Protein AF-A0A533X2H0-F1 (afdb_monomer_lite)

Radius of gyration: 14.86 Å; chains: 1; bounding box: 30×25×42 Å

Sequence (101 aa):
KDSKGTVVIVGPDAPVGKKISGILRARADVFRGALRPYTSTVNQELVDVLASSIKLHLVLAGNSEGAEPDAARLHNSILNLTAGVALERNEAIFYVDEARK

Secondary structure (DSSP, 8-state):
---EEEEEEEPPPPP-STT--HHHHHHHHHHHHHHHHHHHHHHHHHHHTT--EEEEEEEE-S-TT-PPP-HHHHHHHHHHHHTTGGGG----EEESSS---

Foldseek 3Di:
DAAAAEAEAEADAQAADDDDDPVVNVVSCVRLVVVVVVQVVVQCCCCPVVVYLYHAAYEYFDDPVRHDGDPVQSVVVVCCRRVCVCSPPPHRYHYRPDDDD

Structure (mmCIF, N/CA/C/O backbone):
data_AF-A0A533X2H0-F1
#
_entry.id   AF-A0A533X2H0-F1
#
loop_
_atom_site.group_PDB
_atom_site.id
_atom_site.type_symbol
_atom_site.label_atom_id
_atom_site.label_alt_id
_atom_site.label_comp_id
_atom_site.label_asym_id
_atom_site.label_entity_id
_atom_site.label_seq_id
_atom_site.pdbx_PDB_ins_code
_atom_site.Cartn_x
_atom_site.Cartn_y
_atom_site.Cartn_z
_atom_site.occupancy
_atom_site.B_iso_or_equiv
_atom_site.auth_seq_id
_atom_site.auth_comp_id
_atom_site.auth_asym_id
_atom_site.auth_atom_id
_atom_site.pdbx_PDB_model_num
ATOM 1 N N . LYS A 1 1 ? -12.415 2.616 20.316 1.00 65.88 1 LYS A N 1
ATOM 2 C CA . LYS A 1 1 ? -11.834 1.487 21.072 1.00 65.88 1 LYS A CA 1
ATOM 3 C C . LYS A 1 1 ? -12.435 0.203 20.516 1.00 65.88 1 LYS A C 1
ATOM 5 O O . LYS A 1 1 ? -13.636 0.206 20.279 1.00 65.88 1 LYS A O 1
ATOM 10 N N . ASP A 1 2 ? -11.614 -0.797 20.195 1.00 79.44 2 ASP A N 1
ATOM 11 C CA . ASP A 1 2 ? -12.018 -2.127 19.683 1.00 79.44 2 ASP A CA 1
ATOM 12 C C . ASP A 1 2 ? -12.615 -2.187 18.263 1.00 79.44 2 ASP A C 1
ATOM 14 O O . ASP A 1 2 ? -13.089 -3.235 17.818 1.00 79.44 2 ASP A O 1
ATOM 18 N N . SER A 1 3 ? -12.550 -1.089 17.503 1.00 87.56 3 SER A N 1
ATOM 19 C CA . SER A 1 3 ? -12.890 -1.096 16.078 1.00 87.56 3 SER A CA 1
ATOM 20 C C . SER A 1 3 ? -11.960 -2.047 15.323 1.00 87.56 3 SER A C 1
ATOM 22 O O . SER A 1 3 ? -10.742 -1.994 15.500 1.00 87.56 3 SER A O 1
ATOM 24 N N . LYS A 1 4 ? -12.527 -2.893 14.462 1.00 89.19 4 LYS A N 1
ATOM 25 C CA . LYS A 1 4 ? -11.791 -3.838 13.612 1.00 89.19 4 LYS A CA 1
ATOM 26 C C . LYS A 1 4 ? -11.900 -3.404 12.162 1.00 89.19 4 LYS A C 1
ATOM 28 O O . LYS A 1 4 ? -12.949 -2.919 11.743 1.00 89.19 4 LYS A O 1
ATOM 33 N N . GLY A 1 5 ? -10.839 -3.601 11.395 1.00 88.88 5 GLY A N 1
ATOM 34 C CA . GLY A 1 5 ? -10.879 -3.295 9.975 1.00 88.88 5 GLY A CA 1
ATOM 35 C C . GLY A 1 5 ? -9.527 -3.401 9.302 1.00 88.88 5 GLY A C 1
ATOM 36 O O . GLY A 1 5 ? -8.493 -3.607 9.936 1.00 88.88 5 GLY A O 1
ATOM 37 N N . THR A 1 6 ? -9.559 -3.217 7.994 1.00 90.75 6 THR A N 1
ATOM 38 C CA . THR A 1 6 ? -8.384 -3.263 7.139 1.00 90.75 6 THR A CA 1
ATOM 39 C C . THR A 1 6 ? -8.445 -2.071 6.204 1.00 90.75 6 THR A C 1
ATOM 41 O O . THR A 1 6 ? -9.460 -1.838 5.551 1.00 90.75 6 THR A O 1
ATOM 44 N N . VAL A 1 7 ? -7.351 -1.323 6.133 1.00 92.62 7 VAL A N 1
ATOM 45 C CA . VAL A 1 7 ? -7.136 -0.280 5.134 1.00 92.62 7 VAL A CA 1
ATOM 46 C C . VAL A 1 7 ? -6.000 -0.747 4.239 1.00 92.62 7 VAL A C 1
ATOM 48 O O . VAL A 1 7 ? -4.988 -1.239 4.731 1.00 92.62 7 VAL A O 1
ATOM 51 N N . VAL A 1 8 ? -6.158 -0.614 2.926 1.00 93.88 8 VAL A N 1
ATOM 52 C CA . VAL A 1 8 ? -5.122 -0.989 1.960 1.00 93.88 8 VAL A CA 1
ATOM 53 C C . VAL A 1 8 ? -4.769 0.231 1.124 1.00 93.88 8 VAL A C 1
ATOM 55 O O . VAL A 1 8 ? -5.636 0.819 0.483 1.00 93.88 8 VAL A O 1
ATOM 58 N N . ILE A 1 9 ? -3.491 0.596 1.120 1.00 95.62 9 ILE A N 1
ATOM 59 C CA . ILE A 1 9 ? -2.919 1.566 0.190 1.00 95.62 9 ILE A CA 1
ATOM 60 C C . ILE A 1 9 ? -2.236 0.789 -0.924 1.00 95.62 9 ILE A C 1
ATOM 62 O O . ILE A 1 9 ? -1.326 -0.001 -0.674 1.00 95.62 9 ILE A O 1
ATOM 66 N N . VAL A 1 10 ? -2.648 1.050 -2.160 1.00 94.25 10 VAL A N 1
ATOM 67 C CA . VAL A 1 10 ? -1.907 0.625 -3.347 1.00 94.25 10 VAL A CA 1
ATOM 68 C C . VAL A 1 10 ? -0.928 1.743 -3.677 1.00 94.25 10 VAL A C 1
ATOM 70 O O . VAL A 1 10 ? -1.337 2.864 -3.977 1.00 94.25 10 VAL A O 1
ATOM 73 N N . GLY A 1 11 ? 0.366 1.469 -3.521 1.00 91.75 11 GLY A N 1
ATOM 74 C CA . GLY A 1 11 ? 1.402 2.451 -3.814 1.00 91.75 11 GLY A CA 1
ATOM 75 C C . GLY A 1 11 ? 1.567 2.691 -5.317 1.00 91.75 11 GLY A C 1
ATOM 76 O O . GLY A 1 11 ? 1.021 1.945 -6.129 1.00 91.75 11 GLY A O 1
ATOM 77 N N . PRO A 1 12 ? 2.323 3.732 -5.699 1.00 90.44 12 PRO A N 1
ATOM 78 C CA . PRO A 1 12 ? 2.485 4.111 -7.096 1.00 90.44 12 PRO A CA 1
ATOM 79 C C . PRO A 1 12 ? 3.223 3.027 -7.885 1.00 90.44 12 PRO A C 1
ATOM 81 O O . PRO A 1 12 ? 4.053 2.296 -7.326 1.00 90.44 12 PRO A O 1
ATOM 84 N N . ASP A 1 13 ? 2.968 2.989 -9.190 1.00 84.88 13 ASP A N 1
ATOM 85 C CA . ASP A 1 13 ? 3.585 2.038 -10.110 1.00 84.88 13 ASP A CA 1
ATOM 86 C C . ASP A 1 13 ? 5.114 2.073 -10.020 1.00 84.88 13 ASP A C 1
ATOM 88 O O . ASP A 1 13 ? 5.744 3.135 -9.926 1.00 84.88 13 ASP A O 1
ATOM 92 N N . ALA A 1 14 ? 5.725 0.888 -10.050 1.00 87.00 14 ALA A N 1
ATOM 93 C CA . ALA A 1 14 ? 7.155 0.804 -10.286 1.00 87.00 14 ALA A CA 1
ATOM 94 C C . ALA A 1 14 ? 7.434 1.214 -11.743 1.00 87.00 14 ALA A C 1
ATOM 96 O O . ALA A 1 14 ? 6.672 0.849 -12.638 1.00 87.00 14 ALA A O 1
ATOM 97 N N . PRO A 1 15 ? 8.520 1.947 -12.019 1.00 87.12 15 PRO A N 1
ATOM 98 C CA . PRO A 1 15 ? 8.910 2.222 -13.391 1.00 87.12 15 PRO A CA 1
ATOM 99 C C . PRO A 1 15 ? 9.260 0.920 -14.124 1.00 87.12 15 PRO A C 1
ATOM 101 O O . PRO A 1 15 ? 10.016 0.107 -13.593 1.00 87.12 15 PRO A O 1
ATOM 104 N N . VAL A 1 16 ? 8.769 0.756 -15.355 1.00 89.31 16 VAL A N 1
ATOM 105 C CA . VAL A 1 16 ? 8.932 -0.480 -16.136 1.00 89.31 16 VAL A CA 1
ATOM 106 C C . VAL A 1 16 ? 9.819 -0.277 -17.367 1.00 89.31 16 VAL A C 1
ATOM 108 O O . VAL A 1 16 ? 9.790 0.769 -18.019 1.00 89.31 16 VAL A O 1
ATOM 111 N N . GLY A 1 17 ? 10.609 -1.300 -17.700 1.00 84.19 17 GLY A N 1
ATOM 112 C CA . GLY A 1 17 ? 11.389 -1.389 -18.931 1.00 84.19 17 GLY A CA 1
ATOM 113 C C . GLY A 1 17 ? 12.890 -1.134 -18.763 1.00 84.19 17 GLY A C 1
ATOM 114 O O . GLY A 1 17 ? 13.380 -0.633 -17.758 1.00 84.19 17 GLY A O 1
ATOM 115 N N . LYS A 1 18 ? 13.665 -1.467 -19.804 1.00 72.50 18 LYS A N 1
ATOM 116 C CA . LYS A 1 18 ? 15.143 -1.419 -19.765 1.00 72.50 18 LYS A CA 1
ATOM 117 C C . LYS A 1 18 ? 15.739 -0.005 -19.838 1.00 72.50 18 LYS A C 1
ATOM 119 O O . LYS A 1 18 ? 16.920 0.170 -19.557 1.00 72.50 18 LYS A O 1
ATOM 124 N N . LYS A 1 19 ? 14.958 0.998 -20.261 1.00 78.50 19 LYS A N 1
ATOM 125 C CA . LYS A 1 19 ? 15.404 2.389 -20.478 1.00 78.50 19 LYS A CA 1
ATOM 126 C C . LYS A 1 19 ? 14.497 3.386 -19.754 1.00 78.50 19 LYS A C 1
ATOM 128 O O . LYS A 1 19 ? 13.881 4.248 -20.372 1.00 78.50 19 LYS A O 1
ATOM 133 N N . ILE A 1 20 ? 14.408 3.255 -18.437 1.00 77.88 20 ILE A N 1
ATOM 134 C CA . ILE A 1 20 ? 13.701 4.220 -17.593 1.00 77.88 20 ILE A CA 1
ATOM 135 C C . ILE A 1 20 ? 14.625 5.418 -17.331 1.00 77.88 20 ILE A C 1
ATOM 137 O O . ILE A 1 20 ? 15.800 5.243 -17.007 1.00 77.88 20 ILE A O 1
ATOM 141 N N . SER A 1 21 ? 14.100 6.643 -17.429 1.00 85.31 21 SER A N 1
ATOM 142 C CA . SER A 1 21 ? 14.829 7.842 -16.990 1.00 85.31 21 SER A CA 1
ATOM 143 C C . SER A 1 21 ? 15.200 7.738 -15.506 1.00 85.31 21 SER A C 1
ATOM 145 O O . SER A 1 21 ? 14.332 7.488 -14.667 1.00 85.31 21 SER A O 1
ATOM 147 N N . GLY A 1 22 ? 16.467 7.994 -15.161 1.00 85.81 22 GLY A N 1
ATOM 148 C CA . GLY A 1 22 ? 16.936 7.946 -13.770 1.00 85.81 22 GLY A CA 1
ATOM 149 C C . GLY A 1 22 ? 16.141 8.860 -12.829 1.00 85.81 22 GLY A C 1
ATOM 150 O O . GLY A 1 22 ? 15.893 8.497 -11.684 1.00 85.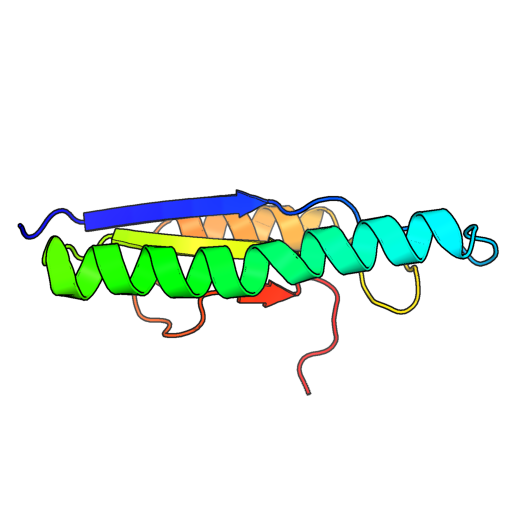81 22 GLY A O 1
ATOM 151 N N . ILE A 1 23 ? 15.650 10.000 -13.330 1.00 89.31 23 ILE A N 1
ATOM 152 C CA . ILE A 1 23 ? 14.808 10.930 -12.560 1.00 89.31 23 ILE A CA 1
ATOM 153 C C . ILE A 1 23 ? 13.428 10.327 -12.280 1.00 89.31 23 ILE A C 1
ATOM 155 O O . ILE A 1 23 ? 12.920 10.452 -11.167 1.00 89.31 23 ILE A O 1
ATOM 159 N N . LEU A 1 24 ? 12.812 9.674 -13.272 1.00 87.56 24 LEU A N 1
ATOM 160 C CA . LEU A 1 24 ? 11.506 9.031 -13.095 1.00 87.56 24 LEU A CA 1
ATOM 161 C C . LEU A 1 24 ? 11.603 7.910 -12.060 1.00 87.56 24 LEU A C 1
ATOM 163 O O . LEU A 1 24 ? 10.769 7.822 -11.161 1.00 87.56 24 LEU A O 1
ATOM 167 N N . ARG A 1 25 ? 12.672 7.115 -12.148 1.00 86.19 25 ARG A N 1
ATOM 168 C CA . ARG A 1 25 ? 12.962 6.057 -11.187 1.0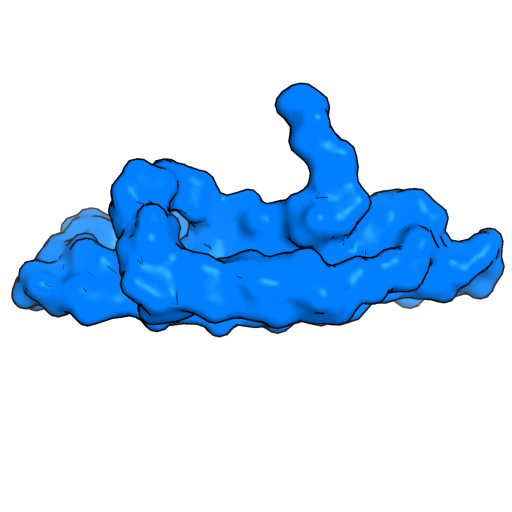0 86.19 25 ARG A CA 1
ATOM 169 C C . ARG A 1 25 ? 13.175 6.595 -9.778 1.00 86.19 25 ARG A C 1
ATOM 171 O O . ARG A 1 25 ? 12.496 6.152 -8.862 1.00 86.19 25 ARG A O 1
ATOM 178 N N . ALA A 1 26 ? 14.012 7.619 -9.625 1.00 89.00 26 ALA A N 1
ATOM 179 C CA . ALA A 1 26 ? 14.240 8.256 -8.333 1.00 89.00 26 ALA A CA 1
ATOM 180 C C . ALA A 1 26 ? 12.944 8.809 -7.717 1.00 89.00 26 ALA A C 1
ATOM 182 O O . ALA A 1 26 ? 12.714 8.645 -6.524 1.00 89.00 26 ALA A O 1
ATOM 183 N N . ARG A 1 27 ? 12.063 9.428 -8.515 1.00 91.25 27 ARG A N 1
ATOM 184 C CA . ARG A 1 27 ? 10.765 9.928 -8.026 1.00 91.25 27 ARG A CA 1
ATOM 185 C C . ARG A 1 27 ? 9.859 8.801 -7.537 1.00 91.25 27 ARG A C 1
ATOM 187 O O . ARG A 1 27 ? 9.270 8.933 -6.465 1.00 91.25 27 ARG A O 1
ATOM 194 N N . ALA A 1 28 ? 9.764 7.709 -8.295 1.00 89.75 28 ALA A N 1
ATOM 195 C CA . ALA A 1 28 ? 8.987 6.544 -7.887 1.00 89.75 28 ALA A CA 1
ATOM 196 C C . ALA A 1 28 ? 9.558 5.922 -6.604 1.00 89.75 28 ALA A C 1
ATOM 198 O O . ALA A 1 28 ? 8.811 5.689 -5.657 1.00 89.75 28 ALA A O 1
ATOM 199 N N . ASP A 1 29 ? 10.877 5.745 -6.523 1.00 89.44 29 ASP A N 1
ATOM 200 C CA . ASP A 1 29 ? 11.552 5.172 -5.354 1.00 89.44 29 ASP A CA 1
ATOM 201 C C . ASP A 1 29 ? 11.387 6.045 -4.103 1.00 89.44 29 ASP A C 1
ATOM 203 O O . ASP A 1 29 ? 11.134 5.523 -3.015 1.00 89.44 29 ASP A O 1
ATOM 207 N N . VAL A 1 30 ? 11.462 7.373 -4.244 1.00 93.94 30 VAL A N 1
ATOM 208 C CA . VAL A 1 30 ? 11.214 8.317 -3.143 1.00 93.94 30 VAL A CA 1
ATOM 209 C C . VAL A 1 30 ? 9.768 8.223 -2.665 1.00 93.94 30 VAL A C 1
ATOM 211 O O . VAL A 1 30 ? 9.536 8.120 -1.461 1.00 93.94 30 VAL A O 1
ATOM 214 N N . PHE A 1 31 ? 8.788 8.209 -3.574 1.00 94.12 31 PHE A N 1
ATOM 215 C CA . PHE A 1 31 ? 7.381 8.151 -3.178 1.00 94.12 31 PHE A CA 1
ATOM 216 C C . PHE A 1 31 ? 7.026 6.799 -2.536 1.00 94.12 31 PHE A C 1
ATOM 218 O O . PHE A 1 31 ? 6.496 6.759 -1.424 1.00 94.12 31 PHE A O 1
ATOM 225 N N . ARG A 1 32 ? 7.413 5.682 -3.166 1.00 93.56 32 ARG A N 1
ATOM 226 C CA . ARG A 1 32 ? 7.286 4.332 -2.581 1.00 93.56 32 ARG A CA 1
ATOM 227 C C . ARG A 1 32 ? 8.002 4.258 -1.234 1.00 93.56 32 ARG A C 1
ATOM 229 O O . ARG A 1 32 ? 7.505 3.656 -0.286 1.00 93.56 32 ARG A O 1
ATOM 236 N N . GLY A 1 33 ? 9.152 4.923 -1.135 1.00 94.00 33 GLY A N 1
ATOM 237 C CA . GLY A 1 33 ? 9.939 5.055 0.076 1.00 94.00 33 GLY A CA 1
ATOM 238 C C . GLY A 1 33 ? 9.202 5.749 1.214 1.00 94.00 33 GLY A C 1
ATOM 239 O O . GLY A 1 33 ? 9.220 5.224 2.324 1.00 94.00 33 GLY A O 1
ATOM 240 N N . ALA A 1 34 ? 8.532 6.866 0.928 1.00 96.94 34 ALA A N 1
ATOM 241 C CA . ALA A 1 34 ? 7.802 7.684 1.894 1.00 96.94 34 ALA A CA 1
ATOM 242 C C . A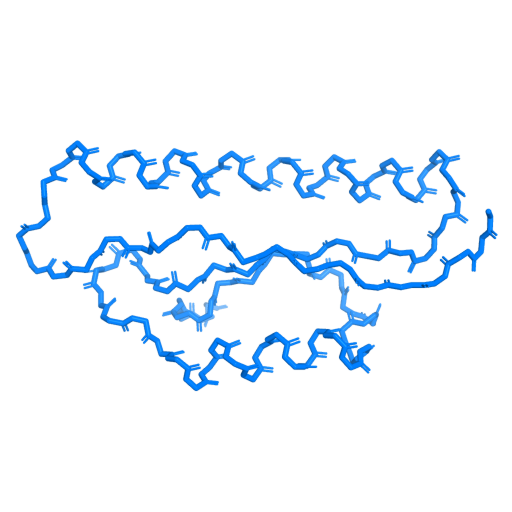LA A 1 34 ? 6.545 6.999 2.458 1.00 96.94 34 ALA A C 1
ATOM 244 O O . ALA A 1 34 ? 6.179 7.230 3.610 1.00 96.94 34 ALA A O 1
ATOM 245 N N . LEU A 1 35 ? 5.909 6.107 1.691 1.00 97.44 35 LEU A N 1
ATOM 246 C CA . LEU A 1 35 ? 4.740 5.358 2.166 1.00 97.44 35 LEU A CA 1
ATOM 247 C C . LEU A 1 35 ? 5.080 4.351 3.278 1.00 97.44 35 LEU A C 1
ATOM 249 O O . LEU A 1 35 ? 4.206 3.996 4.070 1.00 97.44 35 LEU A O 1
ATOM 253 N N . ARG A 1 36 ? 6.339 3.909 3.384 1.00 95.62 36 ARG A N 1
ATOM 254 C CA . ARG A 1 36 ? 6.783 2.967 4.426 1.00 95.62 36 ARG A CA 1
ATOM 255 C C . ARG A 1 36 ? 6.693 3.557 5.841 1.00 95.62 36 ARG A C 1
ATOM 257 O O . ARG A 1 36 ? 5.966 2.982 6.652 1.00 95.62 36 ARG A O 1
ATOM 264 N N . PRO A 1 37 ? 7.356 4.690 6.160 1.00 97.44 37 PRO A N 1
ATOM 265 C CA . PRO A 1 37 ? 7.204 5.315 7.469 1.00 97.44 37 PRO A CA 1
ATOM 266 C C . PRO A 1 37 ? 5.768 5.790 7.707 1.00 97.44 37 PRO A C 1
ATOM 268 O O . PRO A 1 37 ? 5.277 5.610 8.812 1.00 97.44 37 PRO A O 1
ATOM 271 N N . TYR A 1 38 ? 5.054 6.281 6.683 1.00 97.69 38 TYR A N 1
ATOM 272 C CA . TYR A 1 38 ? 3.628 6.617 6.811 1.00 97.69 38 TYR A CA 1
ATOM 273 C C . TYR A 1 38 ? 2.805 5.429 7.332 1.00 97.69 38 TYR A C 1
ATOM 275 O O . TYR A 1 38 ? 2.071 5.557 8.309 1.00 97.69 38 TYR A O 1
ATOM 283 N N . THR A 1 39 ? 2.980 4.253 6.724 1.00 97.06 39 THR A N 1
ATOM 284 C CA . THR A 1 39 ? 2.268 3.029 7.115 1.00 97.06 39 THR A CA 1
ATOM 285 C C . THR A 1 39 ? 2.611 2.609 8.543 1.00 97.06 39 THR A C 1
ATOM 287 O O . THR A 1 39 ? 1.724 2.241 9.310 1.00 97.06 39 THR A O 1
ATOM 290 N N . SER A 1 40 ? 3.890 2.693 8.917 1.00 95.75 40 SER A N 1
ATOM 291 C CA . SER A 1 40 ? 4.353 2.371 10.270 1.00 95.75 40 SER A CA 1
ATOM 292 C C . SER A 1 40 ? 3.757 3.314 11.316 1.00 95.75 40 SER A C 1
ATOM 294 O O . SER A 1 40 ? 3.209 2.851 12.310 1.00 95.75 40 SER A O 1
ATOM 296 N N . THR A 1 41 ? 3.840 4.626 11.088 1.00 97.19 41 THR A N 1
ATOM 297 C CA . THR A 1 41 ? 3.345 5.639 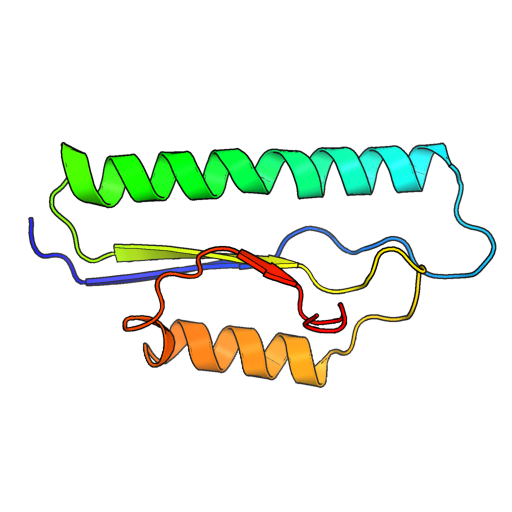12.025 1.00 97.19 41 THR A CA 1
ATOM 298 C C . THR A 1 41 ? 1.834 5.551 12.188 1.00 97.19 41 THR A C 1
A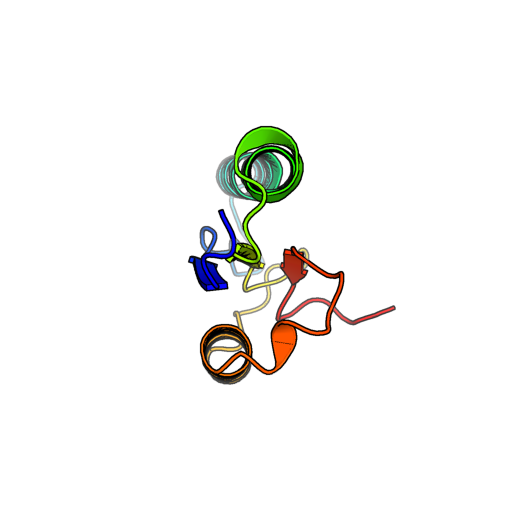TOM 300 O O . THR A 1 41 ? 1.355 5.523 13.314 1.00 97.19 41 THR A O 1
ATOM 303 N N . VAL A 1 42 ? 1.072 5.431 11.095 1.00 97.06 42 VAL A N 1
ATOM 304 C CA . VAL A 1 42 ? -0.391 5.314 11.191 1.00 97.06 42 VAL A CA 1
ATOM 305 C C . VAL A 1 42 ? -0.795 4.059 11.962 1.00 97.06 42 VAL A C 1
ATOM 307 O O . VAL A 1 42 ? -1.660 4.143 12.826 1.00 97.06 42 VAL A O 1
ATOM 310 N N . ASN A 1 43 ? -0.159 2.909 11.710 1.00 95.25 43 ASN A N 1
ATOM 311 C CA . ASN A 1 43 ? -0.446 1.699 12.485 1.00 95.25 43 ASN A CA 1
ATOM 312 C C . ASN A 1 43 ? -0.127 1.870 13.976 1.00 95.25 43 ASN A C 1
ATOM 314 O O . ASN A 1 43 ? -0.908 1.407 14.804 1.00 95.25 43 ASN A O 1
ATOM 318 N N . GLN A 1 44 ? 0.968 2.556 14.321 1.00 95.38 44 GLN A N 1
ATOM 319 C CA . GLN A 1 44 ? 1.300 2.839 15.718 1.00 95.38 44 GLN A CA 1
ATOM 320 C C . GLN A 1 44 ? 0.200 3.667 16.394 1.00 95.38 44 GLN A C 1
ATOM 322 O O . GLN A 1 44 ? -0.286 3.285 17.449 1.00 95.38 44 GLN A O 1
ATOM 327 N N . GLU A 1 45 ? -0.259 4.748 15.759 1.00 97.06 45 GLU A N 1
ATOM 328 C CA . GLU A 1 45 ? -1.327 5.606 16.293 1.00 97.06 45 GLU A CA 1
ATOM 329 C C . GLU A 1 45 ? -2.671 4.860 16.419 1.00 97.06 45 GLU A C 1
ATOM 331 O O . GLU A 1 45 ? -3.391 4.999 17.414 1.00 97.06 45 GLU A O 1
ATOM 336 N N . LEU A 1 46 ? -3.010 4.017 15.433 1.00 94.38 46 LEU A N 1
ATOM 337 C CA . LEU A 1 46 ? -4.218 3.184 15.457 1.00 94.38 46 LEU A CA 1
ATOM 338 C C . LEU A 1 46 ? -4.236 2.213 16.648 1.00 94.38 46 LEU A C 1
ATOM 340 O O . LEU A 1 46 ? -5.314 1.928 17.183 1.00 94.38 46 LEU A O 1
ATOM 344 N N . VAL A 1 47 ? -3.072 1.705 17.051 1.00 92.50 47 VAL A N 1
ATOM 345 C CA . VAL A 1 47 ? -2.927 0.773 18.175 1.00 92.50 47 VAL A CA 1
ATOM 346 C C . VAL A 1 47 ? -2.794 1.528 19.495 1.00 92.50 47 VAL A C 1
ATOM 348 O O . VAL A 1 47 ? -3.617 1.333 20.387 1.00 92.50 47 VAL A O 1
ATOM 351 N N . ASP A 1 48 ? -1.812 2.412 19.619 1.00 95.25 48 ASP A N 1
ATOM 352 C CA . ASP A 1 48 ? -1.421 2.997 20.904 1.00 95.25 48 ASP A CA 1
ATOM 353 C C . ASP A 1 48 ? -2.384 4.079 21.384 1.00 95.25 48 ASP A C 1
ATOM 355 O O . ASP A 1 48 ? -2.694 4.156 22.573 1.00 95.25 48 ASP A O 1
ATOM 359 N N . VAL A 1 49 ? -2.873 4.915 20.466 1.00 95.75 49 VAL A N 1
ATOM 360 C CA . VAL A 1 49 ? -3.717 6.063 20.818 1.00 95.75 49 VAL A CA 1
ATOM 361 C C . VAL A 1 49 ? -5.188 5.687 20.756 1.00 95.75 49 VAL A C 1
ATOM 363 O O . VAL A 1 49 ? -5.958 5.994 21.668 1.00 95.75 49 VAL A O 1
ATOM 366 N N . LEU A 1 50 ? -5.600 4.999 19.689 1.00 94.62 50 LEU A N 1
ATOM 367 C CA . LEU A 1 50 ? -7.011 4.667 19.481 1.00 94.62 50 LEU A CA 1
ATOM 368 C C . LEU A 1 50 ? -7.431 3.324 20.088 1.00 94.62 50 LEU A C 1
ATOM 370 O O . LEU A 1 50 ? -8.642 3.070 20.192 1.00 94.62 50 LEU A O 1
ATOM 374 N N . ALA A 1 51 ? -6.472 2.474 20.483 1.00 94.12 51 ALA A N 1
ATOM 375 C CA . ALA A 1 51 ? -6.721 1.106 20.936 1.00 94.12 51 ALA A CA 1
ATOM 376 C C . ALA A 1 51 ? -7.691 0.379 19.987 1.00 94.12 51 ALA A C 1
ATOM 378 O O . ALA A 1 51 ? -8.744 -0.132 20.388 1.00 94.12 51 ALA A O 1
ATOM 379 N N . SER A 1 52 ? -7.381 0.441 18.688 1.00 92.06 52 SER A N 1
ATOM 380 C CA . SER A 1 52 ? -8.128 -0.226 17.623 1.00 92.06 52 SER A CA 1
ATOM 381 C C . SER A 1 52 ? -7.398 -1.482 17.148 1.00 92.06 52 SER A C 1
ATOM 383 O O . SER A 1 52 ? -6.193 -1.630 17.323 1.00 92.06 52 SER A O 1
ATOM 385 N N . SER A 1 53 ? -8.135 -2.387 16.509 1.00 89.62 53 SER A N 1
ATOM 386 C CA . SER A 1 53 ? -7.585 -3.524 15.763 1.00 89.62 53 SER A CA 1
ATOM 387 C C . SER A 1 53 ? -7.651 -3.276 14.253 1.00 89.62 53 SER A C 1
ATOM 389 O O . SER A 1 53 ? -7.773 -4.220 13.470 1.00 89.62 53 SER A O 1
ATOM 391 N N . ILE A 1 54 ? -7.649 -2.007 13.834 1.00 91.00 54 ILE A N 1
ATOM 392 C CA . ILE A 1 54 ? -7.574 -1.641 12.422 1.00 91.00 54 ILE A CA 1
ATOM 393 C C . ILE A 1 54 ? -6.119 -1.774 11.977 1.00 91.00 54 ILE A C 1
ATOM 395 O O . ILE A 1 54 ? -5.224 -1.264 12.646 1.00 91.00 54 ILE A O 1
ATOM 399 N N . LYS A 1 55 ? -5.887 -2.430 10.838 1.00 91.50 55 LYS A N 1
ATOM 400 C CA . LYS A 1 55 ? -4.557 -2.524 10.224 1.00 91.50 55 LYS A CA 1
ATOM 401 C C . LYS A 1 55 ? -4.517 -1.794 8.889 1.00 91.50 55 LYS A C 1
ATOM 403 O O . LYS A 1 55 ? -5.340 -2.048 8.011 1.00 91.50 55 LYS A O 1
ATOM 408 N N . LEU A 1 56 ? -3.540 -0.907 8.734 1.00 94.00 56 LEU A N 1
ATOM 409 C CA . LEU A 1 56 ? -3.171 -0.302 7.463 1.00 94.00 56 LEU A CA 1
ATOM 410 C C . LEU A 1 56 ? -2.087 -1.155 6.797 1.00 94.00 56 LEU A C 1
ATOM 412 O O . LEU A 1 56 ? -1.011 -1.351 7.361 1.00 94.00 56 LEU A O 1
ATOM 416 N N . HIS A 1 57 ? -2.353 -1.613 5.579 1.00 95.12 57 HIS A N 1
ATOM 417 C CA . HIS A 1 57 ? -1.388 -2.321 4.751 1.00 95.12 57 HIS A CA 1
ATOM 418 C C . HIS A 1 57 ? -1.005 -1.484 3.533 1.00 95.12 57 HIS A C 1
ATOM 420 O O . HIS A 1 57 ? -1.851 -0.843 2.911 1.00 95.12 57 HIS A O 1
ATOM 426 N N . LEU A 1 58 ? 0.266 -1.541 3.160 1.00 95.81 58 LEU A N 1
ATOM 427 C CA . LEU A 1 58 ? 0.803 -0.966 1.935 1.00 95.81 58 LEU A CA 1
ATOM 428 C C . LEU A 1 58 ? 1.148 -2.090 0.963 1.00 95.81 58 LEU A C 1
ATOM 430 O O . LEU A 1 58 ? 1.914 -2.987 1.301 1.00 95.81 58 LEU A O 1
ATOM 434 N N . VAL A 1 59 ? 0.623 -2.017 -0.255 1.00 95.06 59 VAL A N 1
ATOM 435 C CA . VAL A 1 59 ? 0.917 -2.959 -1.337 1.00 95.06 59 VAL A CA 1
ATOM 436 C C . VAL A 1 59 ? 1.690 -2.233 -2.427 1.00 95.06 59 VAL A C 1
ATOM 438 O O . VAL A 1 59 ? 1.244 -1.215 -2.953 1.00 95.06 59 VAL A O 1
ATOM 441 N N . LEU A 1 60 ? 2.863 -2.761 -2.761 1.00 94.50 60 LEU A N 1
ATOM 442 C CA . LEU A 1 60 ? 3.773 -2.224 -3.761 1.00 94.50 60 LEU A CA 1
ATOM 443 C C . LEU A 1 60 ? 3.945 -3.252 -4.879 1.00 94.50 60 LEU A C 1
ATOM 445 O O . LEU A 1 60 ? 4.589 -4.286 -4.697 1.00 94.50 60 LEU A O 1
ATOM 449 N N . ALA A 1 61 ? 3.355 -2.951 -6.034 1.00 93.38 61 ALA A N 1
ATOM 450 C CA . ALA A 1 61 ? 3.507 -3.732 -7.256 1.00 93.38 61 ALA A CA 1
ATOM 451 C C . ALA A 1 61 ? 4.781 -3.328 -8.015 1.00 93.38 61 ALA A C 1
ATOM 453 O O . ALA A 1 61 ? 5.300 -2.218 -7.835 1.00 93.38 61 ALA A O 1
ATOM 454 N N . GLY A 1 62 ? 5.278 -4.232 -8.848 1.00 90.25 62 GLY A N 1
ATOM 455 C CA . GLY A 1 62 ? 6.538 -4.133 -9.568 1.00 90.25 62 GLY A CA 1
ATOM 456 C C . GLY A 1 62 ? 7.763 -4.311 -8.675 1.00 90.25 62 GLY A C 1
ATOM 457 O O . GLY A 1 62 ? 7.681 -4.327 -7.443 1.00 90.25 62 GLY A O 1
ATOM 458 N N . ASN A 1 63 ? 8.920 -4.437 -9.316 1.00 85.81 63 ASN A N 1
ATOM 459 C CA . ASN A 1 63 ? 10.186 -4.717 -8.651 1.00 85.81 63 ASN A CA 1
ATOM 460 C C . ASN A 1 63 ? 11.268 -3.697 -9.014 1.00 85.81 63 ASN A C 1
ATOM 462 O O . ASN A 1 63 ? 11.147 -2.906 -9.952 1.00 85.81 63 ASN A O 1
ATOM 466 N N . SER A 1 64 ? 12.361 -3.744 -8.262 1.00 79.12 64 SER A N 1
ATOM 467 C CA . SER A 1 64 ? 13.557 -2.942 -8.521 1.00 79.12 64 SER A CA 1
ATOM 468 C C . SER A 1 64 ? 14.258 -3.265 -9.852 1.00 79.12 64 SER A C 1
ATOM 470 O O . SER A 1 64 ? 15.101 -2.490 -10.298 1.00 79.12 64 SER A O 1
ATOM 472 N N . GLU A 1 65 ? 13.919 -4.346 -10.549 1.00 82.38 65 GLU A N 1
ATOM 473 C CA . GLU A 1 65 ? 14.510 -4.677 -11.854 1.00 82.38 65 GLU A CA 1
ATOM 474 C C . GLU A 1 65 ? 13.783 -4.009 -13.033 1.00 82.38 65 GLU A C 1
ATOM 476 O O . GLU A 1 65 ? 14.297 -4.002 -14.152 1.00 82.38 65 GLU A O 1
ATOM 481 N N . GLY A 1 66 ? 12.625 -3.388 -12.785 1.00 83.94 66 GLY A N 1
ATOM 482 C CA . GLY A 1 66 ? 11.803 -2.766 -13.821 1.00 83.94 66 GLY A CA 1
ATOM 483 C C . GLY A 1 66 ? 11.059 -3.786 -14.681 1.00 83.94 66 GLY A C 1
ATOM 484 O O . GLY A 1 66 ? 10.823 -3.529 -15.864 1.00 83.94 66 GLY A O 1
ATOM 485 N N . ALA A 1 67 ? 10.729 -4.949 -14.112 1.00 86.19 67 ALA A N 1
ATOM 486 C CA . ALA A 1 67 ? 9.820 -5.903 -14.734 1.00 86.19 67 ALA A CA 1
ATOM 487 C C . ALA A 1 67 ? 8.370 -5.396 -14.678 1.00 86.19 67 ALA A C 1
ATOM 489 O O . ALA A 1 67 ? 8.006 -4.625 -13.787 1.00 86.19 67 ALA A O 1
ATOM 490 N N . GLU A 1 68 ? 7.549 -5.858 -15.622 1.00 88.69 68 GLU A N 1
ATOM 491 C CA . GLU A 1 68 ? 6.104 -5.616 -15.602 1.00 88.69 68 GLU A CA 1
ATOM 492 C C . GLU A 1 68 ? 5.491 -6.185 -14.307 1.00 88.69 68 GLU A C 1
ATOM 494 O O . GLU A 1 68 ? 5.763 -7.345 -13.975 1.00 88.69 68 GLU A O 1
ATOM 499 N N . PRO A 1 69 ? 4.682 -5.403 -13.571 1.00 90.94 69 PRO A N 1
ATOM 500 C CA . PRO A 1 69 ? 3.961 -5.895 -12.405 1.00 90.94 69 PRO A CA 1
ATOM 501 C C . PRO A 1 69 ? 2.997 -7.037 -12.749 1.00 90.94 69 PRO A C 1
ATOM 503 O O . PRO A 1 69 ? 2.292 -6.990 -13.760 1.00 90.94 69 PRO A O 1
ATOM 506 N N . ASP A 1 70 ? 2.894 -8.040 -11.877 1.00 91.81 70 ASP A N 1
ATOM 507 C CA . ASP A 1 70 ? 1.929 -9.125 -12.050 1.00 91.81 70 ASP A CA 1
ATOM 508 C C . ASP A 1 70 ? 0.557 -8.695 -11.503 1.00 91.81 70 ASP A C 1
ATOM 510 O O . ASP A 1 70 ? 0.286 -8.709 -10.296 1.00 91.81 70 ASP A O 1
ATOM 514 N N . ALA A 1 71 ? -0.338 -8.312 -12.416 1.00 91.69 71 ALA A N 1
ATOM 515 C CA . ALA A 1 71 ? -1.687 -7.865 -12.077 1.00 91.69 71 ALA A CA 1
ATOM 516 C C . ALA A 1 71 ? -2.492 -8.922 -11.299 1.00 91.69 71 ALA A C 1
ATOM 518 O O . ALA A 1 71 ? -3.279 -8.568 -10.416 1.00 91.69 71 ALA A O 1
ATOM 519 N N . ALA A 1 72 ? -2.287 -10.214 -11.579 1.00 93.44 72 ALA A N 1
ATOM 520 C CA . ALA A 1 72 ? -2.986 -11.285 -10.877 1.00 93.44 72 ALA A CA 1
ATOM 521 C C . ALA A 1 72 ? -2.492 -11.401 -9.431 1.00 93.44 72 ALA A C 1
ATOM 523 O O . ALA A 1 72 ? -3.299 -11.530 -8.506 1.00 93.44 72 ALA A O 1
ATOM 524 N N . ARG A 1 73 ? -1.178 -11.288 -9.200 1.00 92.06 73 ARG A N 1
ATOM 525 C CA . ARG A 1 73 ? -0.623 -11.257 -7.837 1.00 92.06 73 ARG A CA 1
ATOM 526 C C . ARG A 1 73 ? -1.072 -10.025 -7.066 1.00 92.06 73 ARG A C 1
ATOM 528 O O . ARG A 1 73 ? -1.398 -10.155 -5.885 1.00 92.06 73 ARG A O 1
ATOM 535 N N . LEU A 1 74 ? -1.127 -8.857 -7.708 1.00 92.31 74 LEU A N 1
ATOM 536 C CA . LEU A 1 74 ? -1.614 -7.628 -7.080 1.00 92.31 74 LEU A CA 1
ATOM 537 C C . LEU A 1 74 ? -3.074 -7.785 -6.648 1.00 92.31 74 LEU A C 1
ATOM 539 O O . LEU A 1 74 ? -3.403 -7.555 -5.483 1.00 92.31 74 LEU A O 1
ATOM 543 N N . HIS A 1 75 ? -3.927 -8.249 -7.563 1.00 93.25 75 HIS A N 1
ATOM 544 C CA . HIS A 1 75 ? -5.341 -8.490 -7.298 1.00 93.25 75 HIS A CA 1
ATOM 545 C C . HIS A 1 75 ? -5.542 -9.468 -6.135 1.00 93.25 75 HIS A C 1
ATOM 547 O O . HIS A 1 75 ? -6.223 -9.148 -5.160 1.00 93.25 75 HIS A O 1
ATOM 553 N N . ASN A 1 76 ? -4.871 -10.621 -6.185 1.00 91.94 76 ASN A N 1
ATOM 554 C CA . ASN A 1 76 ? -4.943 -11.628 -5.130 1.00 91.94 76 ASN A CA 1
ATOM 555 C C . ASN A 1 76 ? -4.430 -11.095 -3.787 1.00 91.94 76 ASN A C 1
ATOM 557 O O . ASN A 1 76 ? -4.991 -11.417 -2.744 1.00 91.94 76 ASN A O 1
ATOM 561 N N . SER A 1 77 ? -3.386 -10.263 -3.791 1.00 91.19 77 SER A N 1
ATOM 562 C CA . SER A 1 77 ? -2.852 -9.662 -2.565 1.00 91.19 77 SER A CA 1
ATOM 563 C C . SER A 1 77 ? -3.876 -8.726 -1.927 1.00 91.19 77 SER A C 1
ATOM 565 O O . SER A 1 77 ? -4.166 -8.861 -0.743 1.00 91.19 77 SER A O 1
ATOM 567 N N . ILE A 1 78 ? -4.491 -7.836 -2.709 1.00 91.75 78 ILE A N 1
ATOM 568 C CA . ILE A 1 78 ? -5.517 -6.907 -2.216 1.00 91.75 78 ILE A CA 1
ATOM 569 C C . ILE A 1 78 ? -6.738 -7.669 -1.687 1.00 91.75 78 ILE A C 1
ATOM 571 O O . ILE A 1 78 ? -7.211 -7.372 -0.587 1.00 91.75 78 ILE A O 1
ATOM 575 N N . LEU A 1 79 ? -7.228 -8.674 -2.421 1.00 91.38 79 LEU A N 1
ATOM 576 C CA . LEU A 1 79 ? -8.354 -9.498 -1.975 1.00 91.38 79 LEU A CA 1
ATOM 577 C C . LEU A 1 79 ? -8.041 -10.236 -0.670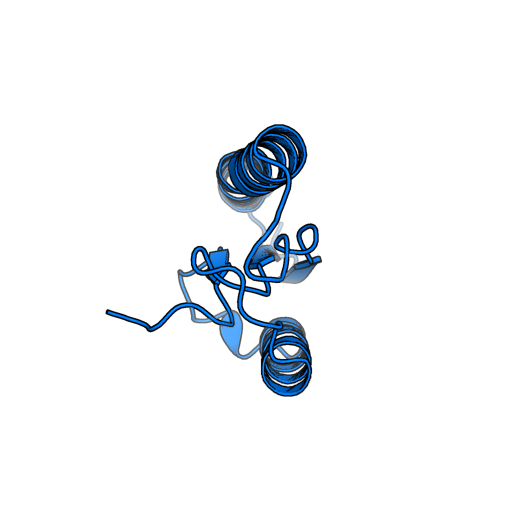 1.00 91.38 79 LEU A C 1
ATOM 579 O O . LEU A 1 79 ? -8.840 -10.203 0.260 1.00 91.38 79 LEU A O 1
ATOM 583 N N . ASN A 1 80 ? -6.859 -10.842 -0.555 1.00 89.00 80 ASN A N 1
ATOM 584 C CA . ASN A 1 80 ? -6.469 -11.568 0.655 1.00 89.00 80 ASN A CA 1
ATOM 585 C C . ASN A 1 80 ? -6.341 -10.649 1.880 1.00 89.00 80 ASN A C 1
ATOM 587 O O . ASN A 1 80 ? -6.715 -11.044 2.986 1.00 89.00 80 ASN A O 1
ATOM 591 N N . LEU A 1 81 ? -5.821 -9.430 1.695 1.00 89.69 81 LEU A N 1
ATOM 592 C CA . LEU A 1 81 ? -5.721 -8.439 2.768 1.00 89.69 81 LEU A CA 1
ATOM 593 C C . LEU A 1 81 ? -7.113 -7.983 3.221 1.00 89.69 81 LEU A C 1
ATOM 595 O O . LEU A 1 81 ? -7.422 -8.025 4.409 1.00 89.69 81 LEU A O 1
ATOM 599 N N . THR A 1 82 ? -7.963 -7.588 2.272 1.00 85.44 82 THR A N 1
ATOM 600 C CA . THR A 1 82 ? -9.309 -7.056 2.548 1.00 85.44 82 THR A CA 1
ATOM 601 C C . THR A 1 82 ? -10.279 -8.106 3.086 1.00 85.44 82 THR A C 1
ATOM 603 O O . THR A 1 82 ? -11.140 -7.772 3.895 1.00 85.44 82 THR A O 1
ATOM 606 N N . ALA A 1 83 ? -10.104 -9.381 2.728 1.00 84.88 83 ALA A N 1
ATOM 607 C CA . ALA A 1 83 ? -10.866 -10.498 3.287 1.00 84.88 83 ALA A CA 1
ATOM 608 C C . ALA A 1 83 ? -10.536 -10.799 4.766 1.00 84.88 83 ALA A C 1
ATOM 610 O O . ALA A 1 83 ? -11.111 -11.715 5.350 1.00 84.88 83 ALA A O 1
ATOM 611 N N . GLY A 1 84 ? -9.601 -10.068 5.386 1.00 71.44 84 GLY A N 1
ATOM 612 C CA . GLY A 1 84 ? -9.252 -10.218 6.801 1.00 71.44 84 GLY A CA 1
ATOM 613 C C . GLY A 1 84 ? -8.333 -11.403 7.107 1.00 71.44 84 GLY A C 1
ATOM 614 O O . GLY A 1 84 ? -7.910 -11.562 8.249 1.00 71.44 84 GLY A O 1
ATOM 615 N N . VAL A 1 85 ? -7.940 -12.193 6.100 1.00 65.00 85 VAL A N 1
ATOM 616 C CA . VAL A 1 85 ? -6.996 -13.321 6.248 1.00 65.00 85 VAL A CA 1
ATOM 617 C C . VAL A 1 85 ? -5.625 -12.836 6.742 1.00 65.00 85 VAL A C 1
ATOM 619 O O . VAL A 1 85 ? -4.880 -13.568 7.389 1.00 65.00 85 VAL A O 1
ATOM 622 N N . ALA A 1 86 ? -5.291 -11.572 6.476 1.00 60.25 86 ALA A N 1
ATOM 623 C CA . ALA A 1 86 ? -4.047 -10.948 6.904 1.00 60.25 86 ALA A CA 1
ATOM 624 C C . ALA A 1 86 ? -4.089 -10.300 8.297 1.00 60.25 86 ALA A C 1
ATOM 626 O O . ALA A 1 86 ? -3.057 -9.801 8.745 1.00 60.25 86 ALA A O 1
ATOM 627 N N . LEU A 1 87 ? -5.223 -10.324 9.012 1.00 58.25 87 LEU A N 1
ATOM 628 C CA . LEU A 1 87 ? -5.301 -9.774 10.374 1.00 58.25 87 LEU A CA 1
ATOM 629 C C . LEU A 1 87 ? -4.354 -10.495 11.348 1.00 58.25 87 LEU A C 1
ATOM 631 O O . LEU A 1 87 ? -3.858 -9.870 12.280 1.00 58.25 87 LEU A O 1
ATOM 635 N N . GLU A 1 88 ? -4.018 -11.755 11.081 1.00 61.84 88 GLU A N 1
ATOM 636 C CA . GLU A 1 88 ? -3.041 -12.548 11.845 1.00 61.84 88 GLU A CA 1
ATOM 637 C C . GLU A 1 88 ? -1.577 -12.217 11.487 1.00 61.84 88 GLU A C 1
ATOM 639 O O . GLU A 1 88 ? -0.653 -12.587 12.208 1.00 61.84 88 GLU A O 1
ATOM 644 N N . ARG A 1 89 ? -1.318 -11.513 10.375 1.00 65.69 89 ARG A N 1
ATOM 645 C CA . ARG A 1 89 ? 0.050 -11.185 9.944 1.00 65.69 89 ARG A CA 1
ATOM 646 C C . ARG A 1 89 ? 0.533 -9.891 10.602 1.00 65.69 89 ARG A C 1
ATOM 648 O O . ARG A 1 89 ? -0.183 -8.889 10.638 1.00 65.69 89 ARG A O 1
ATOM 655 N N . ASN A 1 90 ? 1.775 -9.904 11.087 1.00 71.56 90 ASN A N 1
ATOM 656 C CA . ASN A 1 90 ? 2.481 -8.701 11.559 1.00 71.56 90 ASN A CA 1
ATOM 657 C C . ASN A 1 90 ? 3.078 -7.869 10.414 1.00 71.56 90 ASN A C 1
ATOM 659 O O . ASN A 1 90 ? 3.559 -6.763 10.635 1.00 71.56 90 ASN A O 1
ATOM 663 N N . GLU A 1 91 ? 3.050 -8.388 9.188 1.00 83.94 91 GLU A N 1
ATOM 664 C CA . GLU A 1 91 ? 3.545 -7.684 8.012 1.00 83.94 91 GLU A CA 1
ATOM 665 C C . GLU A 1 91 ? 2.547 -6.603 7.561 1.00 83.94 91 GLU A C 1
ATOM 667 O O . GLU A 1 91 ? 1.382 -6.884 7.266 1.00 83.94 91 GLU A O 1
ATOM 672 N N . ALA A 1 92 ? 3.010 -5.353 7.510 1.00 91.06 92 ALA A N 1
ATOM 673 C CA . ALA A 1 92 ? 2.216 -4.205 7.069 1.00 91.06 92 ALA A CA 1
ATOM 674 C C . ALA A 1 92 ? 2.542 -3.758 5.634 1.00 91.06 92 ALA A C 1
ATOM 676 O O . ALA A 1 92 ? 1.763 -3.025 5.036 1.00 91.06 92 ALA A O 1
ATOM 677 N N . ILE A 1 93 ? 3.680 -4.172 5.069 1.00 93.88 93 ILE A N 1
ATOM 678 C CA . ILE A 1 93 ? 4.152 -3.723 3.752 1.00 93.88 93 ILE A CA 1
ATOM 679 C C . ILE A 1 93 ? 4.419 -4.952 2.887 1.00 93.88 93 ILE A C 1
ATOM 681 O O . ILE A 1 93 ? 5.206 -5.805 3.272 1.00 93.88 93 ILE A O 1
ATOM 685 N N . PHE A 1 94 ? 3.795 -5.013 1.713 1.00 92.81 94 PHE A N 1
ATOM 686 C CA . PHE A 1 94 ? 3.857 -6.149 0.801 1.00 92.81 94 PHE A CA 1
ATOM 687 C C . PHE A 1 94 ? 4.451 -5.727 -0.536 1.00 92.81 94 PHE A C 1
ATOM 689 O O . PHE A 1 94 ? 3.876 -4.907 -1.252 1.00 92.81 94 PHE A O 1
ATOM 696 N N . TYR A 1 95 ? 5.576 -6.337 -0.891 1.00 92.50 95 TYR A N 1
ATOM 697 C CA . TYR A 1 95 ? 6.172 -6.238 -2.218 1.00 92.50 95 TYR A CA 1
ATOM 698 C C . TYR A 1 95 ? 5.701 -7.426 -3.050 1.00 92.50 95 TYR A C 1
ATOM 700 O O . TYR A 1 95 ? 6.098 -8.562 -2.804 1.00 92.50 95 TYR A O 1
ATOM 708 N N . VAL A 1 96 ? 4.797 -7.177 -3.993 1.00 91.75 96 VAL A N 1
ATOM 709 C CA . VAL A 1 96 ? 4.052 -8.240 -4.691 1.00 91.75 96 VAL A CA 1
ATOM 710 C C . VAL A 1 96 ? 4.941 -9.028 -5.657 1.00 91.75 96 VAL A C 1
ATOM 712 O O . VAL A 1 96 ? 4.787 -10.242 -5.805 1.00 91.75 96 VAL A O 1
ATOM 715 N N . ASP A 1 97 ? 5.888 -8.331 -6.281 1.00 90.50 97 ASP A N 1
ATOM 716 C CA . ASP A 1 97 ? 6.696 -8.846 -7.388 1.00 90.50 97 ASP A CA 1
ATOM 717 C C . ASP A 1 97 ? 8.178 -9.009 -7.032 1.00 90.50 97 ASP A C 1
ATOM 719 O O . ASP A 1 97 ? 8.983 -9.398 -7.880 1.00 90.50 97 ASP A O 1
ATOM 723 N N . GLU A 1 98 ? 8.555 -8.734 -5.781 1.00 85.38 98 GLU A N 1
ATOM 724 C CA . GLU A 1 98 ? 9.901 -9.029 -5.298 1.00 85.38 98 GLU A CA 1
ATOM 725 C C . GLU A 1 98 ? 9.978 -10.477 -4.803 1.00 85.38 98 GLU A C 1
ATOM 727 O O . GLU A 1 98 ? 9.075 -10.983 -4.131 1.00 85.38 98 GLU A O 1
ATOM 732 N N . ALA A 1 99 ? 11.062 -11.172 -5.154 1.00 71.19 99 ALA A N 1
ATOM 733 C CA . ALA A 1 99 ? 11.305 -12.513 -4.645 1.00 71.19 99 ALA A CA 1
ATOM 734 C C . ALA A 1 99 ? 11.428 -12.449 -3.115 1.00 71.19 99 ALA A C 1
ATOM 736 O O . ALA A 1 99 ? 12.274 -11.724 -2.588 1.00 71.19 99 ALA A O 1
ATOM 737 N N . ARG A 1 100 ? 10.594 -13.213 -2.397 1.00 58.78 100 ARG A N 1
ATOM 738 C CA . ARG A 1 100 ? 10.776 -13.401 -0.953 1.00 58.78 100 ARG A CA 1
ATOM 739 C C . ARG A 1 100 ? 12.105 -14.127 -0.755 1.00 58.78 100 ARG A C 1
ATOM 741 O O . ARG A 1 100 ? 12.239 -15.263 -1.207 1.00 58.78 100 ARG A O 1
ATOM 748 N N . LYS A 1 101 ? 13.082 -13.435 -0.172 1.00 41.41 101 LYS A N 1
ATOM 749 C CA . LYS A 1 101 ? 14.327 -14.049 0.295 1.00 41.41 101 LYS A CA 1
ATOM 750 C C . LYS A 1 101 ? 14.067 -14.905 1.525 1.00 41.41 101 LYS A C 1
ATOM 752 O O . LYS A 1 101 ? 13.190 -14.512 2.326 1.00 41.41 101 LYS A O 1
#

pLDDT: mean 87.66, std 10.21, range [41.41, 97.69]